Protein AF-A0A7R9ZF54-F1 (afdb_monomer_lite)

pLDDT: mean 84.52, std 15.75, range [37.56, 97.75]

Foldseek 3Di:
DVVCVLCVLLVHHDDPVVVQVLQVLQCPPPPSHADPVSVVVLLVCVVPDPQPPRRCPVVLSVLQVQLPPVSPSKHALVSLLVSCCVVPNDPCSVVVQCLLQNPVCHLPNPRIGRSVSNCVSVVVPDDPPDPDPPPPPPPDDD

Secondary structure (DSSP, 8-state):
-HHHHHHHHTT----HHHHHHHHHTT-SS-SSS--HHHHHHHHHHHHH-SSS-S--HHHHHHHHHHH-TT-SSEEEHHHHHHHHHHHH-HHHHHHHHHHHHTTTT-SSSSSEEEHHHHHHHHHTTS----------------

Organism: NCBI:txid2749911

InterPro domains:
  IPR002048 EF-hand domain [PF13833] (2-46)
  IPR002048 EF-hand domain [PS50222] (14-49)
  IPR011992 EF-hand domain pair [SSF47473] (2-122)
  IPR050230 Calmodulin/Myosin light chain/Troponin C-like [PTHR23048] (2-121)

Radius of gyration: 18.13 Å; chains: 1; bounding box: 36×29×66 Å

Sequence (142 aa):
SDLMDALKALGKRSTKKEVEDMIWEVDENLDGCVDWEEFHLMFQRNIKDKTGLEPFQLFNVVQFMMYDRTNSGAVSVDETMHMLYARYGKDRLEAEMKALFGDDLKADGDGCLTFTQYLEAVNVRLPKVEPKKKATSRRRRR

Structure (mmCIF, N/CA/C/O backbone):
data_AF-A0A7R9ZF54-F1
#
_entry.id   AF-A0A7R9ZF54-F1
#
loop_
_atom_site.group_PDB
_atom_site.id
_atom_site.type_symbol
_atom_site.label_atom_id
_atom_site.label_alt_id
_atom_site.label_comp_id
_atom_site.label_asym_id
_atom_site.label_entity_id
_atom_site.label_seq_id
_atom_site.pdbx_PDB_ins_code
_atom_site.Cartn_x
_atom_site.Cartn_y
_atom_site.Cartn_z
_atom_site.occupancy
_atom_site.B_iso_or_equiv
_atom_site.auth_seq_id
_atom_site.auth_comp_id
_atom_site.auth_asym_id
_atom_site.auth_atom_id
_atom_site.pdbx_PDB_model_num
ATOM 1 N N . SER A 1 1 ? -13.362 -11.331 8.991 1.00 80.19 1 SER A N 1
ATOM 2 C CA . SER A 1 1 ? -13.197 -9.874 8.830 1.00 80.19 1 SER A CA 1
ATOM 3 C C . SER A 1 1 ? -12.589 -9.724 7.468 1.00 80.19 1 SER A C 1
ATOM 5 O O . SER A 1 1 ? -11.543 -10.326 7.242 1.00 80.19 1 SER A O 1
ATOM 7 N N . ASP A 1 2 ? -13.254 -8.999 6.580 1.00 90.50 2 ASP A N 1
ATOM 8 C CA . ASP A 1 2 ? -12.926 -8.995 5.152 1.00 90.50 2 ASP A CA 1
ATOM 9 C C . ASP A 1 2 ? -11.478 -8.555 4.899 1.00 90.50 2 ASP A C 1
ATOM 11 O O . ASP A 1 2 ? -10.774 -9.153 4.087 1.00 90.50 2 ASP A O 1
ATOM 15 N N . LEU A 1 3 ? -10.975 -7.601 5.691 1.00 93.00 3 LEU A N 1
ATOM 16 C CA . LEU A 1 3 ? -9.579 -7.167 5.638 1.00 93.00 3 LEU A CA 1
ATOM 17 C C . LEU A 1 3 ? -8.596 -8.282 6.031 1.00 93.00 3 LEU A C 1
ATOM 19 O O . LEU A 1 3 ? -7.570 -8.463 5.381 1.00 93.00 3 LEU A O 1
ATOM 23 N N . MET A 1 4 ? -8.901 -9.071 7.065 1.00 93.69 4 MET A N 1
ATOM 24 C CA . MET A 1 4 ? -8.048 -10.197 7.469 1.00 93.69 4 MET A CA 1
ATOM 25 C C . MET A 1 4 ? -7.973 -11.274 6.379 1.00 93.69 4 MET A C 1
ATOM 27 O O . MET A 1 4 ? -6.900 -11.829 6.133 1.00 93.69 4 MET A O 1
ATOM 31 N N . ASP A 1 5 ? -9.099 -11.558 5.726 1.00 93.38 5 ASP A N 1
ATOM 32 C CA . ASP A 1 5 ? -9.167 -12.538 4.645 1.00 93.38 5 ASP A CA 1
ATOM 33 C C . ASP A 1 5 ? -8.420 -12.041 3.397 1.00 93.38 5 ASP A C 1
ATOM 35 O O . ASP A 1 5 ? -7.661 -12.807 2.798 1.00 93.38 5 ASP A O 1
ATOM 39 N N . ALA A 1 6 ? -8.523 -10.746 3.073 1.00 92.69 6 ALA A N 1
ATOM 40 C CA . ALA A 1 6 ? -7.741 -10.112 2.011 1.00 92.69 6 ALA A CA 1
ATOM 41 C C . ALA A 1 6 ? -6.228 -10.187 2.283 1.00 92.69 6 ALA A C 1
ATOM 43 O O . ALA A 1 6 ? -5.463 -10.637 1.433 1.00 92.69 6 ALA A O 1
ATOM 44 N N . LEU A 1 7 ? -5.782 -9.834 3.494 1.00 93.81 7 LEU A N 1
ATOM 45 C CA . LEU A 1 7 ? -4.368 -9.917 3.880 1.00 93.81 7 LEU A CA 1
ATOM 46 C C . LEU A 1 7 ? -3.828 -11.348 3.778 1.00 93.81 7 LEU A C 1
ATOM 48 O O . LEU A 1 7 ? -2.715 -11.566 3.293 1.00 93.81 7 LEU A O 1
ATOM 52 N N . LYS A 1 8 ? -4.638 -12.332 4.180 1.00 92.94 8 LYS A N 1
ATOM 53 C CA . LYS A 1 8 ? -4.301 -13.750 4.055 1.00 92.94 8 LYS A CA 1
ATOM 54 C C . LYS A 1 8 ? -4.200 -14.188 2.593 1.00 92.94 8 LYS A C 1
ATOM 56 O O . LYS A 1 8 ? -3.287 -14.949 2.274 1.00 92.94 8 LYS A O 1
ATOM 61 N N . ALA A 1 9 ? -5.096 -13.719 1.724 1.00 91.56 9 ALA A N 1
ATOM 62 C CA . ALA A 1 9 ? -5.042 -13.984 0.285 1.00 91.56 9 ALA A CA 1
ATOM 63 C C . ALA A 1 9 ? -3.776 -13.391 -0.358 1.00 91.56 9 ALA A C 1
ATOM 65 O O . ALA A 1 9 ? -3.150 -14.042 -1.187 1.00 91.56 9 ALA A O 1
ATOM 66 N N . LEU A 1 10 ? -3.335 -12.224 0.117 1.00 93.31 10 LEU A N 1
ATOM 67 C CA . LEU A 1 10 ? -2.070 -11.585 -0.265 1.00 93.31 10 LEU A CA 1
ATOM 68 C C . LEU A 1 10 ? -0.824 -12.228 0.382 1.00 93.31 10 LEU A C 1
ATOM 70 O O . LEU A 1 10 ? 0.285 -11.706 0.273 1.00 93.31 10 LEU A O 1
ATOM 74 N N . GLY A 1 11 ? -0.983 -13.341 1.106 1.00 91.06 11 GLY A N 1
ATOM 75 C CA . GLY A 1 11 ? 0.117 -14.066 1.746 1.00 91.06 11 GLY A CA 1
ATOM 76 C C . GLY A 1 11 ? 0.671 -13.414 3.019 1.00 91.06 11 GLY A C 1
ATOM 77 O O . GLY A 1 11 ? 1.609 -13.948 3.617 1.00 91.06 11 GLY A O 1
ATOM 78 N N . LYS A 1 12 ? 0.087 -12.305 3.494 1.00 90.31 12 LYS A N 1
ATOM 79 C CA . LYS A 1 12 ? 0.482 -11.652 4.747 1.00 90.31 12 LYS A CA 1
ATOM 80 C C . LYS A 1 12 ? -0.276 -12.258 5.924 1.00 90.31 12 LYS A C 1
ATOM 82 O O . LYS A 1 12 ? -1.494 -12.162 6.044 1.00 90.31 12 LYS A O 1
ATOM 87 N N . ARG A 1 13 ? 0.468 -12.856 6.855 1.00 89.81 13 ARG A N 1
ATOM 88 C CA . ARG A 1 13 ? -0.086 -13.266 8.150 1.00 89.81 13 ARG A CA 1
ATOM 89 C C . ARG A 1 13 ? -0.183 -12.043 9.053 1.00 89.81 13 ARG A C 1
ATOM 91 O O . ARG A 1 13 ? 0.845 -11.461 9.388 1.00 89.81 13 ARG A O 1
ATOM 98 N N . SER A 1 14 ? -1.402 -11.703 9.453 1.00 92.12 14 SER A N 1
ATOM 99 C CA . SER A 1 14 ? -1.682 -10.607 10.379 1.00 92.12 14 SER A CA 1
ATOM 100 C C . SER A 1 14 ? -2.443 -11.093 11.603 1.00 92.12 14 SER A C 1
ATOM 102 O O . SER A 1 14 ? -3.236 -12.036 11.540 1.00 92.12 14 SER A O 1
ATOM 104 N N . THR A 1 15 ? -2.181 -10.456 12.737 1.00 95.69 15 THR A N 1
ATOM 105 C CA . THR A 1 15 ? -2.925 -10.687 13.975 1.00 95.69 15 THR A CA 1
ATOM 106 C C . THR A 1 15 ? -4.246 -9.925 13.957 1.00 95.69 15 THR A C 1
ATOM 108 O O . THR A 1 15 ? -4.399 -8.935 13.245 1.00 95.69 15 THR A O 1
ATOM 111 N N . LYS A 1 16 ? -5.209 -10.355 14.782 1.00 94.31 16 LYS A N 1
ATOM 112 C CA . LYS A 1 16 ? -6.480 -9.633 14.935 1.00 94.31 16 LYS A CA 1
ATOM 113 C C . LYS A 1 16 ? -6.263 -8.179 15.353 1.00 94.31 16 LYS A C 1
ATOM 115 O O . LYS A 1 16 ? -6.878 -7.297 14.777 1.00 94.31 16 LYS A O 1
ATOM 120 N N . LYS A 1 17 ? -5.334 -7.957 16.284 1.00 95.00 17 LYS A N 1
ATOM 121 C CA . LYS A 1 17 ? -4.995 -6.623 16.766 1.00 95.00 17 LYS A CA 1
ATOM 122 C C . LYS A 1 17 ? -4.430 -5.734 15.657 1.00 95.00 17 LYS A C 1
ATOM 124 O O . LYS A 1 17 ? -4.845 -4.598 15.549 1.00 95.00 17 LYS A O 1
ATOM 129 N N . GLU A 1 18 ? -3.533 -6.249 14.817 1.00 93.50 18 GLU A N 1
ATOM 130 C CA . GLU A 1 18 ? -3.004 -5.465 13.688 1.00 93.50 18 GLU A CA 1
ATOM 131 C C . GLU A 1 18 ? -4.118 -5.035 12.727 1.00 93.50 18 GLU A C 1
ATOM 133 O O . GLU A 1 18 ? -4.110 -3.908 12.256 1.00 93.50 18 GLU A O 1
ATOM 138 N N . VAL A 1 19 ? -5.087 -5.913 12.452 1.00 95.38 19 VAL A N 1
ATOM 139 C CA . VAL A 1 19 ? -6.239 -5.583 11.596 1.00 95.38 19 VAL A CA 1
ATOM 140 C C . VAL A 1 19 ? -7.152 -4.552 12.262 1.00 95.38 19 VAL A C 1
ATOM 142 O O . VAL A 1 19 ? -7.613 -3.632 11.598 1.00 95.38 19 VAL A O 1
ATOM 145 N N . GLU A 1 20 ? -7.399 -4.689 13.565 1.00 95.62 20 GLU A N 1
ATOM 146 C CA . GLU A 1 20 ? -8.161 -3.711 14.350 1.00 95.62 20 GLU A CA 1
ATOM 147 C C . GLU A 1 20 ? -7.466 -2.344 14.371 1.00 95.62 20 GLU A C 1
ATOM 149 O O . GLU A 1 20 ? -8.128 -1.337 14.155 1.00 95.62 20 GLU A O 1
ATOM 154 N N . ASP A 1 21 ? -6.143 -2.308 14.553 1.00 95.62 21 ASP A N 1
ATOM 155 C CA . ASP A 1 21 ? -5.351 -1.076 14.538 1.00 95.62 21 ASP A CA 1
ATOM 156 C C . ASP A 1 21 ? -5.421 -0.398 13.148 1.00 95.62 21 ASP A C 1
ATOM 158 O O . ASP A 1 21 ? -5.573 0.818 13.073 1.00 95.62 21 ASP A O 1
ATOM 162 N N . MET A 1 22 ? -5.389 -1.165 12.045 1.00 95.00 22 MET A N 1
ATOM 163 C CA . MET A 1 22 ? -5.540 -0.625 10.678 1.00 95.00 22 MET A CA 1
ATOM 164 C C . MET A 1 22 ? -6.909 0.015 10.427 1.00 95.00 22 MET A C 1
ATOM 166 O O . MET A 1 22 ? -6.991 1.004 9.703 1.00 95.00 22 MET A O 1
ATOM 170 N N . ILE A 1 23 ? -7.976 -0.577 10.969 1.00 96.25 23 ILE A N 1
ATOM 171 C CA . ILE A 1 23 ? -9.337 -0.032 10.866 1.00 96.25 23 ILE A CA 1
ATOM 172 C C . ILE A 1 23 ? -9.442 1.220 11.737 1.00 96.25 23 ILE A C 1
ATOM 174 O O . ILE A 1 23 ? -9.865 2.268 11.268 1.00 96.25 23 ILE A O 1
ATOM 178 N N . TRP A 1 24 ? -8.963 1.138 12.978 1.00 96.62 24 TRP A N 1
ATOM 179 C CA . TRP A 1 24 ? -9.019 2.234 13.940 1.00 96.62 24 TRP A CA 1
ATOM 180 C C . TRP A 1 24 ? -8.283 3.501 13.473 1.00 96.62 24 TRP A C 1
ATOM 182 O O . TRP A 1 24 ? -8.671 4.606 13.832 1.00 96.62 24 TRP A O 1
ATOM 192 N N . GLU A 1 25 ? -7.229 3.366 12.663 1.00 94.94 25 GLU A N 1
ATOM 193 C CA . GLU A 1 25 ? -6.502 4.502 12.076 1.00 94.94 25 GLU A CA 1
ATOM 194 C C . GLU A 1 25 ? -7.349 5.366 11.121 1.00 94.94 25 GLU A C 1
ATOM 196 O O . GLU A 1 25 ? -6.959 6.501 10.836 1.00 94.94 25 GLU A O 1
ATOM 201 N N . VAL A 1 26 ? -8.457 4.833 10.597 1.00 95.69 26 VAL A N 1
ATOM 202 C CA . VAL A 1 26 ? -9.258 5.463 9.532 1.00 95.69 26 VAL A CA 1
ATOM 203 C C . VAL A 1 26 ? -10.747 5.586 9.870 1.00 95.69 26 VAL A C 1
ATOM 205 O O . VAL A 1 26 ? -11.450 6.318 9.181 1.00 95.69 26 VAL A O 1
ATOM 208 N N . ASP A 1 27 ? -11.200 4.863 10.893 1.00 97.25 27 ASP A N 1
ATOM 209 C CA . ASP A 1 27 ? -12.561 4.851 11.434 1.00 97.25 27 ASP A CA 1
ATOM 210 C C . ASP A 1 27 ? -12.814 6.151 12.220 1.00 97.25 27 ASP A C 1
ATOM 212 O O . ASP A 1 27 ? -12.438 6.297 13.388 1.00 97.25 27 ASP A O 1
ATOM 216 N N . GLU A 1 28 ? -13.391 7.145 11.546 1.00 96.12 28 GLU A N 1
ATOM 217 C CA . GLU A 1 28 ? -13.622 8.485 12.099 1.00 96.12 28 GLU A CA 1
ATOM 218 C C . GLU A 1 28 ? -14.903 8.514 12.947 1.00 96.12 28 GLU A C 1
ATOM 220 O O . GLU A 1 28 ? -15.051 9.358 13.840 1.00 96.12 28 GLU A O 1
ATOM 225 N N . ASN A 1 29 ? -15.842 7.604 12.670 1.00 97.00 29 ASN A N 1
ATOM 226 C CA . ASN A 1 29 ? -17.133 7.539 13.347 1.00 97.00 29 ASN A CA 1
ATOM 227 C C . ASN A 1 29 ? -17.152 6.561 14.552 1.00 97.00 29 ASN A C 1
ATOM 229 O O . ASN A 1 29 ? -18.068 6.634 15.379 1.00 97.00 29 ASN A O 1
ATOM 233 N N . LEU A 1 30 ? -16.105 5.742 14.706 1.00 96.19 30 LEU A N 1
ATOM 234 C CA . LEU A 1 30 ? -15.882 4.739 15.752 1.00 96.19 30 LEU A CA 1
ATOM 235 C C . LEU A 1 30 ? -16.888 3.575 15.748 1.00 96.19 30 LEU A C 1
ATOM 237 O O . LEU A 1 30 ? -17.213 3.032 16.813 1.00 96.19 30 LEU A O 1
ATOM 241 N N . ASP A 1 31 ? -17.393 3.185 14.580 1.00 96.62 31 ASP A N 1
ATOM 242 C CA . ASP A 1 31 ? -18.308 2.050 14.423 1.00 96.62 31 ASP A CA 1
ATOM 243 C C . ASP A 1 31 ? -17.589 0.695 14.263 1.00 96.62 31 ASP A C 1
ATOM 245 O O . ASP A 1 31 ? -18.227 -0.367 14.298 1.00 96.62 31 ASP A O 1
ATOM 249 N N . GLY A 1 32 ? -16.254 0.712 14.183 1.00 94.62 32 GLY A N 1
ATOM 250 C CA . GLY A 1 32 ? -15.407 -0.470 14.052 1.00 94.62 32 GLY A CA 1
ATOM 251 C C . GLY A 1 32 ? -15.376 -1.061 12.642 1.00 94.62 32 GLY A C 1
ATOM 252 O O . GLY A 1 32 ? -14.900 -2.191 12.471 1.00 94.62 32 GLY A O 1
ATOM 253 N N . CYS A 1 33 ? -15.893 -0.340 11.650 1.00 95.12 33 CYS A N 1
ATOM 254 C CA . CYS A 1 33 ? -15.861 -0.670 10.233 1.00 95.12 33 CYS A CA 1
ATOM 255 C C . CYS A 1 33 ? -15.175 0.461 9.447 1.00 95.12 33 CYS A C 1
ATOM 257 O O . CYS A 1 33 ? -14.649 1.403 10.020 1.00 95.12 33 CYS A O 1
ATOM 259 N N . VAL A 1 34 ? -15.077 0.297 8.126 1.00 95.81 34 VAL A N 1
ATOM 260 C CA . VAL A 1 34 ? -14.633 1.368 7.226 1.00 95.81 34 VAL A CA 1
ATOM 261 C C . VAL A 1 34 ? -15.694 1.511 6.154 1.00 95.81 34 VAL A C 1
ATOM 263 O O . VAL A 1 34 ? -15.873 0.596 5.340 1.00 95.81 34 VAL A O 1
ATOM 266 N N . ASP A 1 35 ? -16.415 2.624 6.171 1.00 96.62 35 ASP A N 1
ATOM 267 C CA . ASP A 1 35 ? -17.399 2.935 5.140 1.00 96.62 35 ASP A CA 1
ATOM 268 C C . ASP A 1 35 ? -16.753 3.566 3.888 1.00 96.62 35 ASP A C 1
ATOM 270 O O . ASP A 1 35 ? -15.527 3.675 3.753 1.00 96.62 35 ASP A O 1
ATOM 274 N N . TRP A 1 36 ? -17.577 3.913 2.894 1.00 96.44 36 TRP A N 1
ATOM 275 C CA . TRP A 1 36 ? -17.069 4.485 1.648 1.00 96.44 36 TRP A CA 1
ATOM 276 C C . TRP A 1 36 ? -16.462 5.874 1.859 1.00 96.44 36 TRP A C 1
ATOM 278 O O . TRP A 1 36 ? -15.440 6.195 1.248 1.00 96.44 36 TRP A O 1
ATOM 288 N N . GLU A 1 37 ? -17.082 6.701 2.694 1.00 97.75 37 GLU A N 1
ATOM 289 C CA . GLU A 1 37 ? -16.632 8.047 3.012 1.00 97.75 37 GLU A CA 1
ATOM 290 C C . GLU A 1 37 ? -15.263 8.026 3.706 1.00 97.75 37 GLU A C 1
ATOM 292 O O . GLU A 1 37 ? -14.358 8.756 3.289 1.00 97.75 37 GLU A O 1
ATOM 297 N N . GLU A 1 38 ? -15.078 7.150 4.691 1.00 97.62 38 GLU A N 1
ATOM 298 C CA . GLU A 1 38 ? -13.823 6.942 5.421 1.00 97.62 38 GLU A CA 1
ATOM 299 C C . GLU A 1 38 ? -12.731 6.376 4.516 1.00 97.62 38 GLU A C 1
ATOM 301 O O . GLU A 1 38 ? -11.619 6.913 4.455 1.00 97.62 38 GLU A O 1
ATOM 306 N N . PHE A 1 39 ? -13.061 5.351 3.721 1.00 96.38 39 PHE A N 1
ATOM 307 C CA . PHE A 1 39 ? -12.163 4.814 2.702 1.00 96.38 39 PHE A CA 1
ATOM 308 C C . PHE A 1 39 ? -11.701 5.913 1.738 1.00 96.38 39 PHE A C 1
ATOM 310 O O . PHE A 1 39 ? -10.504 6.062 1.466 1.00 96.38 39 PHE A O 1
ATOM 317 N N . HIS A 1 40 ? -12.645 6.698 1.217 1.00 96.25 40 HIS A N 1
ATOM 318 C CA . HIS A 1 40 ? -12.361 7.750 0.254 1.00 96.25 40 HIS A CA 1
ATOM 319 C C . HIS A 1 40 ? -11.493 8.849 0.870 1.00 96.25 40 HIS A C 1
ATOM 321 O O . HIS A 1 40 ? -10.525 9.292 0.243 1.00 96.25 40 HIS A O 1
ATOM 327 N N . LEU A 1 41 ? -11.804 9.267 2.099 1.00 96.50 41 LEU A N 1
ATOM 328 C CA . LEU A 1 41 ? -11.044 10.265 2.841 1.00 96.50 41 LEU A CA 1
ATOM 329 C C . LEU A 1 41 ? -9.608 9.795 3.093 1.00 96.50 41 LEU A C 1
ATOM 331 O O . LEU A 1 41 ? -8.666 10.511 2.739 1.00 96.50 41 LEU A O 1
ATOM 335 N N . MET A 1 42 ? -9.435 8.587 3.634 1.00 96.56 42 MET A N 1
ATOM 336 C CA . MET A 1 42 ? -8.128 7.966 3.862 1.00 96.56 42 MET A CA 1
ATOM 337 C C . MET A 1 42 ? -7.306 7.925 2.573 1.00 96.56 42 MET A C 1
ATOM 339 O O . MET A 1 42 ? -6.139 8.337 2.554 1.00 96.56 42 MET A O 1
ATOM 343 N N . PHE A 1 43 ? -7.918 7.477 1.474 1.00 94.69 43 PHE A N 1
ATOM 344 C CA . PHE A 1 43 ? -7.226 7.317 0.202 1.00 94.69 43 PHE A CA 1
ATOM 345 C C . PHE A 1 43 ? -6.808 8.672 -0.386 1.00 94.69 43 PHE A C 1
ATOM 347 O O . PHE A 1 43 ? -5.682 8.832 -0.866 1.00 94.69 43 PHE A O 1
ATOM 354 N N . GLN A 1 44 ? -7.682 9.681 -0.303 1.00 94.44 44 GLN A N 1
ATOM 355 C CA . GLN A 1 44 ? -7.364 11.040 -0.739 1.00 94.44 44 GLN A CA 1
ATOM 356 C C . GLN A 1 44 ? -6.239 11.678 0.079 1.00 94.44 44 GLN A C 1
ATOM 358 O O . GLN A 1 44 ? -5.376 12.340 -0.509 1.00 94.44 44 GLN A O 1
ATOM 363 N N . ARG A 1 45 ? -6.256 11.511 1.408 1.00 94.50 45 ARG A N 1
ATOM 364 C CA . ARG A 1 45 ? -5.225 12.046 2.308 1.00 94.50 45 ARG A CA 1
ATOM 365 C C . ARG A 1 45 ? -3.863 11.457 1.963 1.00 94.50 45 ARG A C 1
ATOM 367 O O . ARG A 1 45 ? -2.941 12.217 1.694 1.00 94.50 45 ARG A O 1
ATOM 374 N N . ASN A 1 46 ? -3.781 10.136 1.809 1.00 93.00 46 ASN A N 1
ATOM 375 C CA . ASN A 1 46 ? -2.543 9.443 1.453 1.00 93.00 46 ASN A CA 1
ATOM 376 C C . ASN A 1 46 ? -1.991 9.832 0.070 1.00 93.00 46 ASN A C 1
ATOM 378 O O . ASN A 1 46 ? -0.797 10.086 -0.061 1.00 93.00 46 ASN A O 1
ATOM 382 N N . ILE A 1 47 ? -2.830 9.952 -0.970 1.00 88.00 47 ILE A N 1
ATOM 383 C CA . ILE A 1 47 ? -2.354 10.381 -2.306 1.00 88.00 47 ILE A CA 1
ATOM 384 C C . ILE A 1 47 ? -1.770 11.799 -2.279 1.00 88.00 47 ILE A C 1
ATOM 386 O O . ILE A 1 47 ? -0.842 12.112 -3.030 1.00 88.00 47 ILE A O 1
ATOM 390 N N . LYS A 1 48 ? -2.340 12.678 -1.450 1.00 88.56 48 LYS A N 1
ATOM 391 C CA . LYS A 1 48 ? -1.914 14.076 -1.325 1.00 88.56 48 LYS A CA 1
ATOM 392 C C . LYS A 1 48 ? -0.828 14.268 -0.264 1.00 88.56 48 LYS A C 1
ATOM 394 O O . LYS A 1 48 ? -0.293 15.378 -0.175 1.00 88.56 48 LYS A O 1
ATOM 399 N N . ASP A 1 49 ? -0.496 13.235 0.511 1.00 88.44 49 ASP A N 1
ATOM 400 C CA . ASP A 1 49 ? 0.449 13.342 1.612 1.00 88.44 49 ASP A CA 1
ATOM 401 C C . ASP A 1 49 ? 1.876 13.533 1.086 1.00 88.44 49 ASP A C 1
ATOM 403 O O . ASP A 1 49 ? 2.456 12.693 0.400 1.00 88.44 49 ASP A O 1
ATOM 407 N N . LYS A 1 50 ? 2.448 14.690 1.414 1.00 82.94 50 LYS A N 1
ATOM 408 C CA . LYS A 1 50 ? 3.848 15.034 1.126 1.00 82.94 50 LYS A CA 1
ATOM 409 C C . LYS A 1 50 ? 4.744 14.867 2.351 1.00 82.94 50 LYS A C 1
ATOM 411 O O . LYS A 1 50 ? 5.957 15.011 2.236 1.00 82.94 50 LYS A O 1
ATOM 416 N N . THR A 1 51 ? 4.145 14.651 3.517 1.00 85.25 51 THR A N 1
ATOM 417 C CA . THR A 1 51 ? 4.814 14.596 4.818 1.00 85.25 51 THR A CA 1
ATOM 418 C C . THR A 1 51 ? 5.166 13.168 5.226 1.00 85.25 51 THR A C 1
ATOM 420 O O . THR A 1 51 ? 6.132 12.984 5.964 1.00 85.25 51 THR A O 1
ATOM 423 N N . GLY A 1 52 ? 4.429 12.173 4.718 1.00 83.06 52 GLY A N 1
ATOM 424 C CA . GLY A 1 52 ? 4.576 10.768 5.100 1.00 83.06 52 GLY A CA 1
ATOM 425 C C . GLY A 1 52 ? 4.076 10.492 6.519 1.00 83.06 52 GLY A C 1
ATOM 426 O O . GLY A 1 52 ? 4.594 9.597 7.183 1.00 83.06 52 GLY A O 1
ATOM 427 N N . LEU A 1 53 ? 3.147 11.315 7.014 1.00 87.50 53 LEU A N 1
ATOM 428 C CA . LEU A 1 53 ? 2.604 11.241 8.372 1.00 87.50 53 LEU A CA 1
ATOM 429 C C . LEU A 1 53 ? 1.180 10.687 8.410 1.00 87.50 53 LEU A C 1
ATOM 431 O O . LEU A 1 53 ? 0.710 10.354 9.497 1.00 87.50 53 LEU A O 1
ATOM 435 N N . GLU A 1 54 ? 0.493 10.608 7.268 1.00 91.69 54 GLU A N 1
ATOM 436 C CA . GLU A 1 54 ? -0.834 10.001 7.217 1.00 91.69 54 GLU A CA 1
ATOM 437 C C . GLU A 1 54 ? -0.747 8.490 7.484 1.00 91.69 54 GLU A C 1
ATOM 439 O O . GLU A 1 54 ? 0.192 7.839 7.016 1.00 91.69 54 GLU A O 1
ATOM 444 N N . PRO A 1 55 ? -1.711 7.899 8.211 1.00 91.81 55 PRO A N 1
ATOM 445 C CA . PRO A 1 55 ? -1.793 6.453 8.350 1.00 91.81 55 PRO A CA 1
ATOM 446 C C . PRO A 1 55 ? -1.962 5.795 6.980 1.00 91.81 55 PRO A C 1
ATOM 448 O O . PRO A 1 55 ? -2.898 6.093 6.234 1.00 91.81 55 PRO A O 1
ATOM 451 N N . PHE A 1 56 ? -1.040 4.900 6.637 1.00 91.62 56 PHE A N 1
ATOM 452 C CA . PHE A 1 56 ? -0.925 4.358 5.283 1.00 91.62 56 PHE A CA 1
ATOM 453 C C . PHE A 1 56 ? -1.053 2.829 5.235 1.00 91.62 56 PHE A C 1
ATOM 455 O O . PHE A 1 56 ? -0.906 2.228 4.171 1.00 91.62 56 PHE A O 1
ATOM 462 N N . GLN A 1 57 ? -1.323 2.161 6.364 1.00 92.56 57 GLN A N 1
ATOM 463 C CA . GLN A 1 57 ? -1.379 0.696 6.403 1.00 92.56 57 GLN A CA 1
ATOM 464 C C . GLN A 1 57 ? -2.515 0.153 5.531 1.00 92.56 57 GLN A C 1
ATOM 466 O O . GLN A 1 57 ? -2.264 -0.638 4.620 1.00 92.56 57 GLN A O 1
ATOM 471 N N . LEU A 1 58 ? -3.746 0.631 5.752 1.00 94.94 58 LEU A N 1
ATOM 472 C CA . LEU A 1 58 ? -4.890 0.268 4.914 1.00 94.94 58 LEU A CA 1
ATOM 473 C C . LEU A 1 58 ? -4.716 0.782 3.478 1.00 94.94 58 LEU A C 1
ATOM 475 O O . LEU A 1 58 ? -5.005 0.058 2.525 1.00 94.94 58 LEU A O 1
ATOM 479 N N . PHE A 1 59 ? -4.164 1.989 3.315 1.00 95.12 59 PHE A N 1
ATOM 480 C CA . PHE A 1 59 ? -3.835 2.546 2.003 1.00 95.12 59 PHE A CA 1
ATOM 481 C C . PHE A 1 59 ? -2.945 1.606 1.185 1.00 95.12 59 PHE A C 1
ATOM 483 O O . PHE A 1 59 ? -3.243 1.356 0.023 1.00 95.12 59 PHE A O 1
ATOM 490 N N . ASN A 1 60 ? -1.888 1.051 1.780 1.00 94.00 60 ASN A N 1
ATOM 491 C CA . ASN A 1 60 ? -0.959 0.152 1.101 1.00 94.00 60 ASN A CA 1
ATOM 492 C C . ASN A 1 60 ? -1.630 -1.143 0.634 1.00 94.00 60 ASN A C 1
ATOM 494 O O . ASN A 1 60 ? -1.334 -1.613 -0.462 1.00 94.00 60 ASN A O 1
ATOM 498 N N . VAL A 1 61 ? -2.535 -1.711 1.440 1.00 94.81 61 VAL A N 1
ATOM 499 C CA . VAL A 1 61 ? -3.312 -2.902 1.053 1.00 94.81 61 VAL A CA 1
ATOM 500 C C . VAL A 1 61 ? -4.145 -2.591 -0.186 1.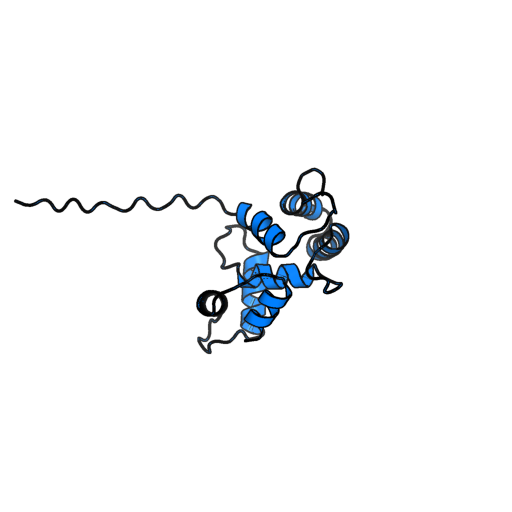00 94.81 61 VAL A C 1
ATOM 502 O O . VAL A 1 61 ? -4.037 -3.267 -1.206 1.00 94.81 61 VAL A O 1
ATOM 505 N N . VAL A 1 62 ? -4.928 -1.514 -0.118 1.00 94.38 62 VAL A N 1
ATOM 506 C CA . VAL A 1 62 ? -5.810 -1.076 -1.205 1.00 94.38 62 VAL A CA 1
ATOM 507 C C . VAL A 1 62 ? -5.002 -0.741 -2.454 1.00 94.38 62 VAL A C 1
ATOM 509 O O . VAL A 1 62 ? -5.365 -1.134 -3.559 1.00 94.38 62 VAL A O 1
ATOM 512 N N . GLN A 1 63 ? -3.881 -0.044 -2.289 1.00 93.25 63 GLN A N 1
ATOM 513 C CA . GLN A 1 63 ? -3.004 0.344 -3.383 1.00 93.25 63 GLN A CA 1
ATOM 514 C C . GLN A 1 63 ? -2.449 -0.875 -4.115 1.00 93.25 63 GLN A C 1
ATOM 516 O O . GLN A 1 63 ? -2.480 -0.915 -5.342 1.00 93.25 63 GLN A O 1
ATOM 521 N N . PHE A 1 64 ? -1.976 -1.872 -3.367 1.00 94.69 64 PHE A N 1
ATOM 522 C CA . PHE A 1 64 ? -1.494 -3.115 -3.948 1.00 94.69 64 PHE A CA 1
ATOM 523 C C . PHE A 1 64 ? -2.594 -3.829 -4.734 1.00 94.69 64 PHE A C 1
ATOM 525 O O . PHE A 1 64 ? -2.375 -4.222 -5.874 1.00 94.69 64 PHE A O 1
ATOM 532 N N . MET A 1 65 ? -3.802 -3.917 -4.176 1.00 93.94 65 MET A N 1
ATOM 533 C CA . MET A 1 65 ? -4.942 -4.524 -4.870 1.00 93.94 65 MET A CA 1
ATOM 534 C C . MET A 1 65 ? -5.356 -3.749 -6.131 1.00 93.94 65 MET A C 1
ATOM 536 O O . MET A 1 65 ? -5.839 -4.344 -7.087 1.00 93.94 65 MET A O 1
ATOM 540 N N . MET A 1 66 ? -5.154 -2.428 -6.174 1.00 92.44 66 MET A N 1
ATOM 541 C CA . MET A 1 66 ? -5.374 -1.640 -7.393 1.00 92.44 66 MET A CA 1
ATOM 542 C C . MET A 1 66 ? -4.316 -1.899 -8.472 1.00 92.44 66 MET A C 1
ATOM 544 O O . MET A 1 66 ? -4.616 -1.743 -9.659 1.00 92.44 66 MET A O 1
ATOM 548 N N . TYR A 1 67 ? -3.090 -2.250 -8.076 1.00 93.31 67 TYR A N 1
ATOM 549 C CA . TYR A 1 67 ? -2.044 -2.680 -9.001 1.00 93.31 67 TYR A CA 1
ATOM 550 C C . TYR A 1 67 ? -2.300 -4.095 -9.524 1.00 93.31 67 TYR A C 1
ATOM 552 O O . TYR A 1 67 ? -2.173 -4.307 -10.726 1.00 93.31 67 TYR A O 1
ATOM 560 N N . ASP A 1 68 ? -2.700 -5.032 -8.660 1.00 93.38 68 ASP A N 1
ATOM 561 C CA . ASP A 1 68 ? -2.924 -6.451 -8.982 1.00 93.38 68 ASP A CA 1
ATOM 562 C C . ASP A 1 68 ? -4.208 -6.668 -9.802 1.00 93.38 68 ASP A C 1
ATOM 564 O O . ASP A 1 68 ? -5.200 -7.246 -9.362 1.00 93.38 68 ASP A O 1
ATOM 568 N N . ARG A 1 69 ? -4.203 -6.171 -11.040 1.00 88.81 69 ARG A N 1
ATOM 569 C CA . ARG A 1 69 ? -5.335 -6.211 -11.977 1.00 88.81 69 ARG A CA 1
ATOM 570 C C . ARG A 1 69 ? -5.756 -7.633 -12.329 1.00 88.81 69 ARG A C 1
ATOM 572 O O . ARG A 1 69 ? -6.898 -7.843 -12.743 1.00 88.81 69 ARG A O 1
ATOM 579 N N . THR A 1 70 ? -4.830 -8.579 -12.215 1.00 89.88 70 THR A N 1
ATOM 580 C CA . THR A 1 70 ? -5.051 -9.995 -12.502 1.00 89.88 70 THR A CA 1
ATOM 581 C C . THR A 1 70 ? -5.422 -10.815 -11.264 1.00 89.88 70 THR A C 1
ATOM 583 O O . THR A 1 70 ? -5.747 -11.993 -11.418 1.00 89.88 70 THR A O 1
ATOM 586 N N . ASN A 1 71 ? -5.464 -10.206 -10.069 1.00 88.94 71 ASN A N 1
ATOM 587 C CA . ASN A 1 71 ? -5.696 -10.874 -8.782 1.00 88.94 71 ASN A CA 1
ATOM 588 C C . ASN A 1 71 ? -4.762 -12.078 -8.566 1.00 88.94 71 ASN A C 1
ATOM 590 O O . ASN A 1 71 ? -5.178 -13.134 -8.082 1.00 88.94 71 ASN A O 1
ATOM 594 N N . SER A 1 72 ? -3.506 -11.942 -8.978 1.00 91.12 72 SER A N 1
ATOM 595 C CA . SER A 1 72 ? -2.503 -13.000 -8.890 1.00 91.12 72 SER A CA 1
ATOM 596 C C . SER A 1 72 ? -1.879 -13.117 -7.493 1.00 91.12 72 SER A C 1
ATOM 598 O O . SER A 1 72 ? -1.280 -14.144 -7.169 1.00 91.12 72 SER A O 1
ATOM 600 N N . GLY A 1 73 ? -2.021 -12.085 -6.652 1.00 90.94 73 GLY A N 1
ATOM 601 C CA . GLY A 1 73 ? -1.324 -11.943 -5.371 1.00 90.94 73 GLY A CA 1
ATOM 602 C C . GLY A 1 73 ? 0.090 -11.357 -5.498 1.00 90.94 73 GLY A C 1
ATOM 603 O O . GLY A 1 73 ? 0.783 -11.201 -4.488 1.00 90.94 73 GLY A O 1
ATOM 604 N N . ALA A 1 74 ? 0.513 -11.016 -6.716 1.00 92.44 74 ALA A N 1
ATOM 605 C CA . ALA A 1 74 ? 1.751 -10.319 -7.042 1.00 92.44 74 ALA A CA 1
ATOM 606 C C . ALA A 1 74 ? 1.463 -9.201 -8.058 1.00 92.44 74 ALA A C 1
ATOM 608 O O . ALA A 1 74 ? 0.466 -9.244 -8.768 1.00 92.44 74 ALA A O 1
ATOM 609 N N . VAL A 1 75 ? 2.326 -8.189 -8.129 1.00 93.12 75 VAL A N 1
ATOM 610 C CA . VAL A 1 75 ? 2.174 -7.083 -9.085 1.00 93.12 75 VAL A CA 1
ATOM 611 C C . VAL A 1 75 ? 3.400 -6.979 -9.963 1.00 93.12 75 VAL A C 1
ATOM 613 O O . VAL A 1 75 ? 4.519 -6.843 -9.474 1.00 93.12 75 VAL A O 1
ATOM 616 N N . SER A 1 76 ? 3.196 -7.039 -11.271 1.00 93.12 76 SER A N 1
ATOM 617 C CA . SER A 1 76 ? 4.272 -6.868 -12.241 1.00 93.12 76 SER A CA 1
ATOM 618 C C . SER A 1 76 ? 4.638 -5.394 -12.448 1.00 93.12 76 SER A C 1
ATOM 620 O O . SER A 1 76 ? 3.868 -4.471 -12.142 1.00 93.12 76 SER A O 1
ATOM 622 N N . VAL A 1 77 ? 5.821 -5.166 -13.024 1.00 91.31 77 VAL A N 1
ATOM 623 C CA . VAL A 1 77 ? 6.249 -3.847 -13.522 1.00 91.31 77 VAL A CA 1
ATOM 624 C C . VAL A 1 77 ? 5.205 -3.249 -14.470 1.00 91.31 77 VAL A C 1
ATOM 626 O O . VAL A 1 77 ? 4.887 -2.070 -14.340 1.00 91.31 77 VAL A O 1
ATOM 629 N N . ASP A 1 78 ? 4.648 -4.042 -15.391 1.00 90.44 78 ASP A N 1
ATOM 630 C CA . ASP A 1 78 ? 3.683 -3.562 -16.392 1.00 90.44 78 ASP A CA 1
ATOM 631 C C . ASP A 1 78 ? 2.350 -3.139 -15.756 1.00 90.44 78 ASP A C 1
ATOM 633 O O . ASP A 1 78 ? 1.872 -2.027 -15.990 1.00 90.44 78 ASP A O 1
ATOM 637 N N . GLU A 1 79 ? 1.793 -3.970 -14.870 1.00 92.19 79 GLU A N 1
ATOM 638 C CA . GLU A 1 79 ? 0.560 -3.650 -14.139 1.00 92.19 79 GLU A CA 1
ATOM 639 C C . GLU A 1 79 ? 0.711 -2.373 -13.303 1.00 92.19 79 GLU A C 1
ATOM 641 O O . GLU A 1 79 ? -0.143 -1.477 -13.338 1.00 92.19 79 GLU A O 1
ATOM 646 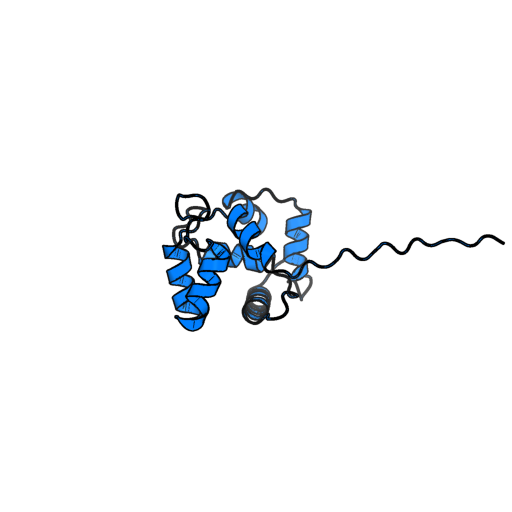N N . THR A 1 80 ? 1.840 -2.250 -12.602 1.00 92.44 80 THR A N 1
ATOM 647 C CA . THR A 1 80 ? 2.139 -1.072 -11.784 1.00 9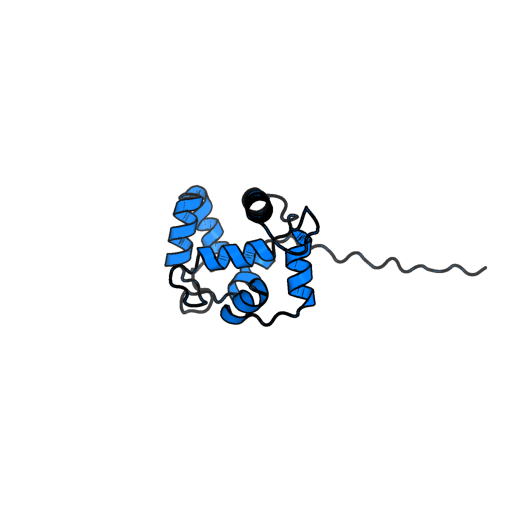2.44 80 THR A CA 1
ATOM 648 C C . THR A 1 80 ? 2.338 0.168 -12.654 1.00 92.44 80 THR A C 1
ATOM 650 O O . THR A 1 80 ? 1.798 1.234 -12.346 1.00 92.44 80 THR A O 1
ATOM 653 N N . MET A 1 81 ? 3.051 0.035 -13.777 1.00 90.81 81 MET A N 1
ATOM 654 C CA . MET A 1 81 ? 3.301 1.122 -14.722 1.00 90.81 81 MET A CA 1
ATOM 655 C C . MET A 1 81 ? 2.000 1.643 -15.332 1.00 90.81 81 MET A C 1
ATOM 657 O O . MET A 1 81 ? 1.786 2.856 -15.366 1.00 90.81 81 MET A O 1
ATOM 661 N N . HIS A 1 82 ? 1.112 0.746 -15.767 1.00 88.12 82 HIS A N 1
ATOM 662 C CA . HIS A 1 82 ? -0.182 1.107 -16.341 1.00 88.12 82 HIS A CA 1
ATOM 663 C C . HIS A 1 82 ? -1.023 1.921 -15.351 1.00 88.12 82 HIS A C 1
ATOM 665 O O . HIS A 1 82 ? -1.557 2.977 -15.699 1.00 88.12 82 HIS A O 1
ATOM 671 N N . MET A 1 83 ? -1.100 1.463 -14.097 1.00 89.62 83 MET A N 1
ATOM 672 C CA . MET A 1 83 ? -1.837 2.157 -13.040 1.00 89.62 83 MET A CA 1
ATOM 673 C C . MET A 1 83 ? -1.211 3.528 -12.737 1.00 89.62 83 MET A C 1
ATOM 675 O O . MET A 1 83 ? -1.899 4.551 -12.749 1.00 89.62 83 MET A O 1
ATOM 679 N N . LEU A 1 84 ? 0.105 3.578 -12.499 1.00 88.75 84 LEU A N 1
ATOM 680 C CA . LEU A 1 84 ? 0.806 4.817 -12.150 1.00 88.75 84 LEU A CA 1
ATOM 681 C C . LEU A 1 84 ? 0.733 5.853 -13.272 1.00 88.75 84 LEU A C 1
ATOM 683 O O . LEU A 1 84 ? 0.551 7.038 -12.988 1.00 88.75 84 LEU A O 1
ATOM 687 N N . TYR A 1 85 ? 0.818 5.422 -14.532 1.00 88.62 85 TYR A N 1
ATOM 688 C CA . TYR A 1 85 ? 0.656 6.307 -15.680 1.00 88.62 85 TYR A CA 1
ATOM 689 C C . TYR A 1 85 ? -0.757 6.890 -15.741 1.00 88.62 85 TYR A C 1
ATOM 691 O O . TYR A 1 85 ? -0.909 8.099 -15.904 1.00 88.62 85 TYR A O 1
ATOM 699 N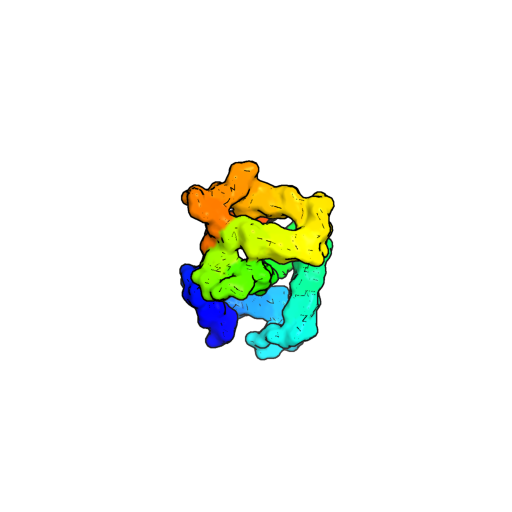 N . ALA A 1 86 ? -1.788 6.064 -15.544 1.00 86.31 86 ALA A N 1
ATOM 700 C CA . ALA A 1 86 ? -3.172 6.532 -15.513 1.00 86.31 86 ALA A CA 1
ATOM 701 C C . ALA A 1 86 ? -3.426 7.538 -14.377 1.00 86.31 86 ALA A C 1
ATOM 703 O O . ALA A 1 86 ? -4.237 8.450 -14.531 1.00 86.31 86 ALA A O 1
ATOM 704 N N . ARG A 1 87 ? -2.727 7.397 -13.243 1.00 83.00 87 ARG A N 1
ATOM 705 C CA . ARG A 1 87 ? -2.918 8.265 -12.077 1.00 83.00 87 ARG A CA 1
ATOM 706 C C . ARG A 1 87 ? -2.114 9.561 -12.123 1.00 83.00 87 ARG A C 1
ATOM 708 O O . ARG A 1 87 ? -2.636 10.608 -11.750 1.00 83.00 87 ARG A O 1
ATOM 715 N N . TYR A 1 88 ? -0.844 9.491 -12.509 1.00 83.44 88 TYR A N 1
ATOM 716 C CA . TYR A 1 88 ? 0.089 10.612 -12.374 1.00 83.44 88 TYR A CA 1
ATOM 717 C C . TYR A 1 88 ? 0.679 11.095 -13.700 1.00 83.44 88 TYR A C 1
ATOM 719 O O . TYR A 1 88 ? 1.401 12.092 -13.719 1.00 83.44 88 TYR A O 1
ATOM 727 N N . GLY A 1 89 ? 0.402 10.403 -14.804 1.00 86.25 89 GLY A N 1
ATOM 728 C CA . GLY A 1 89 ? 1.059 10.658 -16.078 1.00 86.25 89 GLY A CA 1
ATOM 729 C C . GLY A 1 89 ? 2.561 10.373 -16.027 1.00 86.25 89 GLY A C 1
ATOM 730 O O . GLY A 1 89 ? 3.075 9.692 -15.138 1.00 86.25 89 GLY A O 1
ATOM 731 N N . LYS A 1 90 ? 3.287 10.901 -17.015 1.00 85.56 90 LYS A N 1
ATOM 732 C CA . LYS A 1 90 ? 4.719 10.623 -17.190 1.00 85.56 90 LYS A CA 1
ATOM 733 C C . LYS A 1 90 ? 5.591 11.247 -16.092 1.00 85.56 90 LYS A C 1
ATOM 735 O O . LYS A 1 90 ? 6.596 10.652 -15.722 1.00 85.56 90 LYS A O 1
ATOM 740 N N . ASP A 1 91 ? 5.189 12.399 -15.558 1.00 83.12 91 ASP A N 1
ATOM 741 C CA . ASP A 1 91 ? 6.034 13.253 -14.709 1.00 83.12 91 ASP A CA 1
ATOM 742 C C . ASP A 1 91 ? 6.487 12.582 -13.408 1.00 83.12 91 ASP A C 1
ATOM 744 O O . ASP A 1 91 ? 7.587 12.832 -12.922 1.00 83.12 91 ASP A O 1
ATOM 748 N N . ARG A 1 92 ? 5.640 11.725 -12.831 1.00 81.75 92 ARG A N 1
ATOM 749 C CA . ARG A 1 92 ? 5.934 11.007 -11.579 1.00 81.75 92 ARG A CA 1
ATOM 750 C C . ARG A 1 92 ? 6.231 9.529 -11.794 1.00 81.75 92 ARG A C 1
ATOM 752 O O . ARG A 1 92 ? 6.806 8.912 -10.905 1.00 81.75 92 ARG A O 1
ATOM 759 N N . LEU A 1 93 ? 5.854 8.967 -12.942 1.00 87.94 93 LEU A N 1
ATOM 760 C CA . LEU A 1 93 ? 5.917 7.530 -13.195 1.00 87.94 93 LEU A CA 1
ATOM 761 C C . LEU A 1 93 ? 7.310 6.949 -12.931 1.00 87.94 93 LEU A C 1
ATOM 763 O O . LEU A 1 93 ? 7.436 6.000 -12.168 1.00 87.94 93 LEU A O 1
ATOM 767 N N . GLU A 1 94 ? 8.350 7.532 -13.526 1.00 87.31 94 GLU A N 1
ATOM 768 C CA . GLU A 1 94 ? 9.715 6.994 -13.454 1.00 87.31 94 GLU A CA 1
ATOM 769 C C . GLU A 1 94 ? 10.246 6.942 -12.014 1.00 87.31 94 GLU A C 1
ATOM 771 O O . GLU A 1 94 ? 10.753 5.912 -11.570 1.00 87.31 94 GLU A O 1
ATOM 776 N N . ALA A 1 95 ? 10.064 8.027 -11.256 1.00 87.50 95 ALA A N 1
ATOM 777 C CA . ALA A 1 95 ? 10.502 8.102 -9.865 1.00 87.50 95 ALA A CA 1
ATOM 778 C C . ALA A 1 95 ? 9.766 7.090 -8.973 1.00 87.50 95 ALA A C 1
ATOM 780 O O . ALA A 1 95 ? 10.386 6.448 -8.125 1.00 87.50 95 ALA A O 1
ATOM 781 N N . GLU A 1 96 ? 8.457 6.920 -9.174 1.00 87.38 96 GLU A N 1
ATOM 782 C CA . GLU A 1 96 ? 7.649 5.962 -8.415 1.00 87.38 96 GLU A CA 1
ATOM 783 C C . GLU A 1 96 ? 8.012 4.510 -8.767 1.00 87.38 96 GLU A C 1
ATOM 785 O O . GLU A 1 96 ? 8.160 3.689 -7.862 1.00 87.38 96 GLU A O 1
ATOM 790 N N . MET A 1 97 ? 8.230 4.208 -10.053 1.00 89.81 97 MET A N 1
ATOM 791 C CA . MET A 1 97 ? 8.659 2.886 -10.524 1.00 89.81 97 MET A CA 1
ATOM 792 C C . MET A 1 97 ? 10.026 2.507 -9.962 1.00 89.81 97 MET A C 1
ATOM 794 O O . MET A 1 97 ? 10.173 1.422 -9.403 1.00 89.81 97 MET A O 1
ATOM 798 N N . LYS A 1 98 ? 11.005 3.417 -10.019 1.00 88.56 98 LYS A N 1
ATOM 799 C CA . LYS A 1 98 ? 12.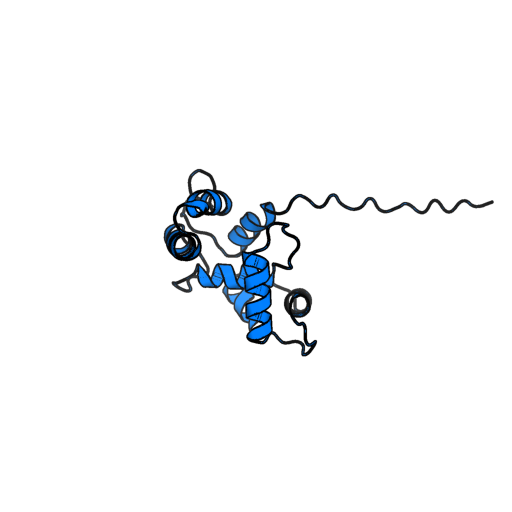333 3.204 -9.428 1.00 88.56 98 LYS A CA 1
ATOM 800 C C . LYS A 1 98 ? 12.264 3.010 -7.914 1.00 88.56 98 LYS A C 1
ATOM 802 O O . LYS A 1 98 ? 13.001 2.202 -7.359 1.00 88.56 98 LYS A O 1
ATOM 807 N N . ALA A 1 99 ? 11.374 3.727 -7.233 1.00 86.19 99 ALA A N 1
ATOM 808 C CA . ALA A 1 99 ? 11.188 3.567 -5.795 1.00 86.19 99 ALA A CA 1
ATOM 809 C C . ALA A 1 99 ? 10.545 2.220 -5.414 1.00 86.19 99 ALA A C 1
ATOM 811 O O . ALA A 1 99 ? 10.755 1.761 -4.297 1.00 86.19 99 ALA A O 1
ATOM 812 N N . LEU A 1 100 ? 9.758 1.605 -6.304 1.00 88.81 100 LEU A N 1
ATOM 813 C CA . LEU A 1 100 ? 9.114 0.309 -6.059 1.00 88.81 100 LEU A CA 1
ATOM 814 C C . LEU A 1 100 ? 9.968 -0.882 -6.516 1.00 88.81 100 LEU A C 1
ATOM 816 O O . LEU A 1 100 ? 10.071 -1.863 -5.789 1.00 88.81 100 LEU A O 1
ATOM 820 N N . PHE A 1 101 ? 10.596 -0.792 -7.689 1.00 89.00 101 PHE A N 1
ATOM 821 C CA . PHE A 1 101 ? 11.288 -1.910 -8.344 1.00 89.00 101 PHE A CA 1
ATOM 822 C C . PHE A 1 101 ? 12.810 -1.724 -8.467 1.00 89.00 101 PHE A C 1
ATOM 824 O O . PHE A 1 101 ? 13.490 -2.579 -9.036 1.00 89.00 101 PHE A O 1
ATOM 831 N N . GLY A 1 102 ? 13.360 -0.620 -7.954 1.00 86.50 102 GLY A N 1
ATOM 832 C CA . GLY A 1 102 ? 14.779 -0.285 -8.079 1.00 86.50 102 GLY A CA 1
ATOM 833 C C . GLY A 1 102 ? 15.168 0.251 -9.462 1.00 86.50 102 GLY A C 1
ATOM 834 O O . GLY A 1 102 ? 14.336 0.400 -10.355 1.00 86.50 102 GLY A O 1
ATOM 835 N N . ASP A 1 103 ? 16.460 0.549 -9.631 1.00 83.25 103 ASP A N 1
ATOM 836 C CA . ASP A 1 103 ? 17.025 1.125 -10.864 1.00 83.25 103 ASP A CA 1
ATOM 837 C C . ASP A 1 103 ? 16.849 0.230 -12.097 1.00 83.25 103 ASP A C 1
ATOM 839 O O . ASP A 1 103 ? 16.536 0.717 -13.181 1.00 83.25 103 ASP A O 1
ATOM 843 N N . ASP A 1 104 ? 16.995 -1.081 -11.919 1.00 78.38 104 ASP A N 1
ATOM 844 C CA . ASP A 1 104 ? 16.905 -2.053 -13.011 1.00 78.38 104 ASP A CA 1
ATOM 845 C C . ASP A 1 104 ? 15.470 -2.551 -13.261 1.00 78.38 104 ASP A C 1
ATOM 847 O O . ASP A 1 104 ? 15.268 -3.433 -14.097 1.00 78.38 104 ASP A O 1
ATOM 851 N N . LEU A 1 105 ? 14.481 -2.017 -12.527 1.00 75.75 105 LEU A N 1
ATOM 852 C CA . LEU A 1 105 ? 13.081 -2.464 -12.524 1.00 75.75 105 LEU A CA 1
ATOM 853 C C . LEU A 1 105 ? 12.933 -3.983 -12.312 1.00 75.75 105 LEU A C 1
ATOM 855 O O . LEU A 1 105 ? 12.101 -4.646 -12.931 1.00 75.75 105 LEU A O 1
ATOM 859 N N . LYS A 1 106 ? 13.766 -4.547 -11.437 1.00 67.88 106 LYS A N 1
ATOM 860 C CA . LYS A 1 106 ? 13.799 -5.974 -11.105 1.00 67.88 106 LYS A CA 1
ATOM 861 C C . LYS A 1 106 ? 13.824 -6.105 -9.593 1.00 67.88 106 LYS A C 1
ATOM 863 O O . LYS A 1 106 ? 14.886 -6.029 -8.985 1.00 67.88 106 LYS A O 1
ATOM 868 N N . ALA A 1 107 ? 12.651 -6.292 -8.999 1.00 59.69 107 ALA A N 1
ATOM 869 C CA . ALA A 1 107 ? 12.529 -6.438 -7.554 1.00 59.69 107 ALA A CA 1
ATOM 870 C C . ALA A 1 107 ? 13.225 -7.707 -7.021 1.00 59.69 107 ALA A C 1
ATOM 872 O O . ALA A 1 107 ? 13.871 -7.654 -5.978 1.00 59.69 107 ALA A O 1
ATOM 873 N N . ASP A 1 108 ? 13.148 -8.823 -7.753 1.00 61.62 108 ASP A N 1
ATOM 874 C CA . ASP A 1 108 ? 13.760 -10.116 -7.387 1.00 61.62 108 ASP A CA 1
ATOM 875 C C . ASP A 1 108 ? 14.211 -10.964 -8.600 1.00 61.62 108 ASP A C 1
ATOM 877 O O . ASP A 1 108 ? 14.553 -12.140 -8.472 1.00 61.62 108 ASP A O 1
ATOM 881 N N . GLY A 1 109 ? 14.268 -10.351 -9.784 1.00 64.94 109 GLY A N 1
ATOM 882 C CA . GLY A 1 109 ? 14.686 -10.998 -11.028 1.00 64.94 109 GLY A CA 1
ATOM 883 C C . GLY A 1 109 ? 13.543 -11.511 -11.905 1.00 64.94 109 GLY A C 1
ATOM 884 O O . GLY A 1 109 ? 13.795 -11.700 -13.097 1.00 64.94 109 GLY A O 1
ATOM 885 N N . ASP A 1 110 ? 12.315 -11.652 -11.385 1.00 73.44 110 ASP A N 1
ATOM 886 C CA . ASP A 1 110 ? 11.134 -12.000 -12.197 1.00 73.44 110 ASP A CA 1
ATOM 887 C C . ASP A 1 110 ? 10.312 -10.775 -12.654 1.00 73.44 110 ASP A C 1
ATOM 889 O O . ASP A 1 110 ? 9.505 -10.872 -13.579 1.00 73.44 110 ASP A O 1
ATOM 893 N N . GLY A 1 111 ? 10.583 -9.600 -12.073 1.00 82.94 111 GLY A N 1
ATOM 894 C CA . GLY A 1 111 ? 9.914 -8.345 -12.430 1.00 82.94 111 GLY A CA 1
ATOM 895 C C . GLY A 1 111 ? 8.543 -8.165 -11.772 1.00 82.94 111 GLY A C 1
ATOM 896 O O . GLY A 1 111 ? 7.755 -7.335 -12.233 1.00 82.94 111 GLY A O 1
ATOM 897 N N . CYS A 1 112 ? 8.262 -8.914 -10.709 1.00 90.25 112 CYS A N 1
ATOM 898 C CA . CYS A 1 112 ? 7.048 -8.830 -9.916 1.00 90.25 112 CYS A CA 1
ATOM 899 C C . CYS A 1 112 ? 7.361 -8.508 -8.447 1.00 90.25 112 CYS A C 1
ATOM 901 O O . CYS A 1 112 ? 8.476 -8.662 -7.959 1.00 90.25 112 CYS A O 1
ATOM 903 N N . LEU A 1 113 ? 6.356 -8.007 -7.737 1.00 92.25 113 LEU A N 1
ATOM 904 C CA . LEU A 1 113 ? 6.394 -7.748 -6.304 1.00 92.25 113 LEU A CA 1
ATOM 905 C C . LEU A 1 113 ? 5.250 -8.501 -5.636 1.00 92.25 113 LEU A C 1
ATOM 907 O O . LEU A 1 113 ? 4.079 -8.236 -5.901 1.00 92.25 113 LEU A O 1
ATOM 911 N N . THR A 1 114 ? 5.571 -9.392 -4.707 1.00 93.75 114 THR A N 1
ATOM 912 C CA . THR A 1 114 ? 4.591 -9.869 -3.724 1.00 93.75 114 THR A CA 1
ATOM 913 C C . THR A 1 114 ? 4.174 -8.726 -2.799 1.00 93.75 114 THR A C 1
ATOM 915 O O . THR A 1 114 ? 4.893 -7.733 -2.642 1.00 93.75 114 THR A O 1
ATOM 918 N N . PHE A 1 115 ? 3.044 -8.879 -2.105 1.00 94.12 115 PHE A N 1
ATOM 919 C CA . PHE A 1 115 ? 2.583 -7.850 -1.170 1.00 94.12 115 PHE A CA 1
ATOM 920 C C . PHE A 1 115 ? 3.617 -7.521 -0.078 1.00 94.12 115 PHE A C 1
ATOM 922 O O . PHE A 1 115 ? 3.78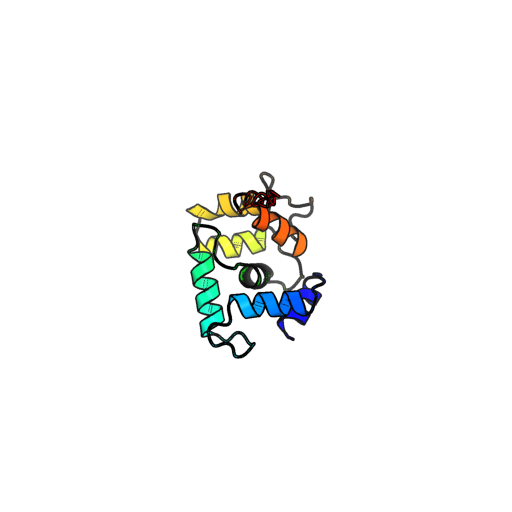2 -6.363 0.299 1.00 94.12 115 PHE A O 1
ATOM 929 N N . THR A 1 116 ? 4.375 -8.515 0.392 1.00 91.56 116 THR A N 1
ATOM 930 C CA . THR A 1 116 ? 5.434 -8.298 1.391 1.00 91.56 116 THR A CA 1
ATOM 931 C C . THR A 1 116 ? 6.591 -7.467 0.832 1.00 91.56 116 THR A C 1
ATOM 933 O O . THR A 1 116 ? 6.992 -6.499 1.474 1.00 91.56 116 THR A O 1
ATOM 936 N N . GLN A 1 117 ? 7.084 -7.781 -0.372 1.00 91.56 117 GLN A N 1
ATOM 937 C CA . GLN A 1 117 ? 8.152 -7.002 -1.018 1.00 91.56 117 GLN A CA 1
ATOM 938 C C . GLN A 1 117 ? 7.689 -5.573 -1.333 1.00 91.56 117 GLN A C 1
ATOM 940 O O . GLN A 1 117 ? 8.434 -4.614 -1.137 1.00 91.56 117 GLN A O 1
ATOM 945 N N . TYR A 1 118 ? 6.430 -5.410 -1.754 1.00 92.62 118 TYR A N 1
ATOM 946 C CA . TYR A 1 118 ? 5.825 -4.093 -1.935 1.00 92.62 118 TYR A CA 1
ATOM 947 C C . TYR A 1 118 ? 5.842 -3.277 -0.634 1.00 92.62 118 TYR A C 1
ATOM 949 O O . TYR A 1 118 ? 6.276 -2.124 -0.647 1.00 92.62 118 TYR A O 1
ATOM 957 N N . LEU A 1 119 ? 5.420 -3.869 0.493 1.00 91.50 119 LEU A N 1
ATOM 958 C CA . LEU A 1 119 ? 5.438 -3.202 1.799 1.00 91.50 119 LEU A CA 1
ATOM 959 C C . LEU A 1 119 ? 6.851 -2.768 2.208 1.00 91.50 119 LEU A C 1
ATOM 961 O O . LEU A 1 119 ? 7.026 -1.673 2.740 1.00 91.50 119 LEU A O 1
ATOM 965 N N . GLU A 1 120 ? 7.863 -3.595 1.953 1.00 89.25 120 GLU A N 1
ATOM 966 C CA . GLU A 1 120 ? 9.261 -3.237 2.205 1.00 89.25 120 GLU A CA 1
ATOM 967 C C . GLU A 1 120 ? 9.690 -2.022 1.372 1.00 89.25 120 GLU A C 1
ATOM 969 O O . GLU A 1 120 ? 10.245 -1.072 1.929 1.00 89.25 120 GLU A O 1
ATOM 974 N N . ALA A 1 121 ? 9.358 -1.997 0.079 1.00 88.06 121 ALA A N 1
ATOM 975 C CA . ALA A 1 121 ? 9.692 -0.890 -0.815 1.00 88.06 121 ALA A CA 1
ATOM 976 C C . ALA A 1 121 ? 9.022 0.435 -0.401 1.00 88.06 121 ALA A C 1
ATOM 978 O O . ALA A 1 121 ? 9.671 1.484 -0.367 1.00 88.06 121 ALA A O 1
ATOM 979 N N . VAL A 1 122 ? 7.735 0.414 -0.035 1.00 86.25 122 VAL A N 1
ATOM 980 C CA . VAL A 1 122 ? 7.022 1.640 0.370 1.00 86.25 122 VAL A CA 1
ATOM 981 C C . VAL A 1 122 ? 7.392 2.115 1.775 1.00 86.25 122 VAL A C 1
ATOM 983 O O . VAL A 1 122 ? 7.417 3.321 2.006 1.00 86.25 122 VAL A O 1
ATOM 986 N N . ASN A 1 123 ? 7.762 1.219 2.697 1.00 78.12 123 ASN A N 1
ATOM 987 C CA . ASN A 1 123 ? 8.185 1.601 4.051 1.00 78.12 123 ASN A CA 1
ATOM 988 C C . ASN A 1 123 ? 9.534 2.339 4.074 1.00 78.12 123 ASN A C 1
ATOM 990 O O . ASN A 1 123 ? 9.775 3.150 4.969 1.00 78.12 123 ASN A O 1
ATOM 994 N N . VAL A 1 124 ? 10.406 2.117 3.082 1.00 64.88 124 VAL A N 1
ATOM 995 C CA . VAL A 1 124 ? 11.672 2.865 2.930 1.00 64.88 124 VAL A CA 1
ATOM 996 C C . VAL A 1 124 ? 11.431 4.355 2.642 1.00 64.88 124 VAL A C 1
ATOM 998 O O . VAL A 1 124 ? 12.310 5.180 2.890 1.00 64.88 124 VAL A O 1
ATOM 1001 N N . ARG A 1 125 ? 10.230 4.732 2.180 1.00 56.28 125 ARG A N 1
ATOM 1002 C CA . ARG A 1 125 ? 9.854 6.125 1.890 1.00 56.28 125 ARG A CA 1
ATOM 1003 C C . ARG A 1 125 ? 9.647 6.982 3.143 1.00 56.28 125 ARG A C 1
ATOM 1005 O O . ARG A 1 125 ? 9.559 8.202 3.019 1.00 56.28 125 ARG A O 1
ATOM 1012 N N . LEU A 1 126 ? 9.603 6.388 4.338 1.00 48.69 126 LEU A N 1
ATOM 1013 C CA . LEU A 1 126 ? 9.565 7.155 5.578 1.00 48.69 126 LEU A CA 1
ATOM 1014 C C . LEU A 1 126 ? 10.958 7.722 5.899 1.00 48.69 126 LEU A C 1
ATOM 1016 O O . LEU A 1 126 ? 11.927 6.956 5.967 1.00 48.69 126 LEU A O 1
ATOM 1020 N N . PRO A 1 127 ? 11.103 9.027 6.204 1.00 43.41 127 PRO A N 1
ATOM 1021 C CA . PRO A 1 127 ? 12.259 9.465 6.970 1.00 43.41 127 PRO A CA 1
ATOM 1022 C C . PRO A 1 127 ? 12.281 8.646 8.263 1.00 43.41 127 PRO A C 1
ATOM 1024 O O . PRO A 1 127 ? 11.279 8.579 8.975 1.00 43.41 127 PRO A O 1
ATOM 1027 N N . LYS A 1 128 ? 13.409 7.981 8.552 1.00 40.59 128 LYS A N 1
ATOM 1028 C CA . LYS A 1 128 ? 13.586 7.213 9.790 1.00 40.59 128 LYS A CA 1
ATOM 1029 C C . LYS A 1 128 ? 13.187 8.107 10.963 1.00 40.59 128 LYS A C 1
ATOM 1031 O O . LYS A 1 128 ? 13.911 9.047 11.285 1.00 40.59 128 LYS A O 1
ATOM 1036 N N . VAL A 1 129 ? 12.053 7.819 11.601 1.00 45.69 129 VAL A N 1
ATOM 1037 C CA . VAL A 1 129 ? 11.713 8.435 12.881 1.00 45.69 129 VAL A CA 1
ATOM 1038 C C . VAL A 1 129 ? 12.808 7.991 13.839 1.00 45.69 129 VAL A C 1
ATOM 1040 O O . VAL A 1 129 ? 12.882 6.815 14.201 1.00 45.69 129 VAL A O 1
ATOM 1043 N N . GLU A 1 130 ? 13.716 8.903 14.190 1.00 37.56 130 GLU A N 1
ATOM 1044 C CA . GLU A 1 130 ? 14.735 8.605 15.186 1.00 37.56 130 GLU A CA 1
ATOM 1045 C C . GLU A 1 130 ? 14.026 8.124 16.458 1.00 37.56 130 GLU A C 1
ATOM 1047 O O . GLU A 1 130 ? 13.100 8.791 16.941 1.00 37.56 130 GLU A O 1
ATOM 1052 N N . PRO A 1 131 ? 14.411 6.963 17.016 1.00 41.84 131 PRO A N 1
ATOM 1053 C CA . PRO A 1 131 ? 13.758 6.451 18.203 1.00 41.84 131 PRO A CA 1
ATOM 1054 C C . PRO A 1 131 ? 13.919 7.484 19.317 1.00 41.84 131 PRO A C 1
ATOM 1056 O O . PRO A 1 131 ? 15.039 7.827 19.707 1.00 41.84 131 PRO A O 1
ATOM 1059 N N . LYS A 1 132 ? 12.790 7.986 19.841 1.00 44.47 132 LYS A N 1
ATOM 1060 C CA . LYS A 1 132 ? 12.776 8.888 20.996 1.00 44.47 132 LYS A CA 1
ATOM 1061 C C . LYS A 1 132 ? 13.589 8.232 22.111 1.00 44.47 132 LYS A C 1
ATOM 1063 O O . LYS A 1 132 ? 13.176 7.215 22.673 1.00 44.47 132 LYS A O 1
ATOM 1068 N N . LYS A 1 133 ? 14.761 8.801 22.418 1.00 43.03 133 LYS A N 1
ATOM 1069 C CA . LYS A 1 133 ? 15.603 8.352 23.531 1.00 43.03 133 LYS A CA 1
ATOM 1070 C C . LYS A 1 133 ? 14.728 8.340 24.781 1.00 43.03 133 LYS A C 1
ATOM 1072 O O . LYS A 1 133 ? 14.223 9.385 25.188 1.00 43.03 133 LYS A O 1
ATOM 1077 N N . LYS A 1 134 ? 14.521 7.156 25.369 1.00 43.19 134 LYS A N 1
ATOM 1078 C CA . LYS A 1 134 ? 13.817 7.017 26.647 1.00 43.19 134 LYS A CA 1
ATOM 1079 C C . LYS A 1 134 ? 14.498 7.953 27.641 1.00 43.19 134 LYS A C 1
ATOM 1081 O O . LYS A 1 134 ? 15.674 7.768 27.948 1.00 43.19 134 LYS A O 1
ATOM 1086 N N . ALA A 1 135 ? 13.772 8.962 28.118 1.00 51.19 135 ALA A N 1
ATOM 1087 C CA . ALA A 1 135 ? 14.235 9.810 29.199 1.00 51.19 135 ALA A CA 1
ATOM 1088 C C . ALA A 1 135 ? 14.438 8.914 30.425 1.00 51.19 135 ALA A C 1
ATOM 1090 O O . ALA A 1 135 ? 13.484 8.496 31.081 1.00 51.19 135 ALA A O 1
ATOM 1091 N N . THR A 1 136 ? 15.689 8.560 30.714 1.00 50.00 136 THR A N 1
ATOM 1092 C CA . THR A 1 136 ? 16.045 7.925 31.977 1.00 50.00 136 THR A CA 1
ATOM 1093 C C . THR A 1 136 ? 15.752 8.931 33.078 1.00 50.00 136 THR A C 1
ATOM 1095 O O . THR A 1 136 ? 16.528 9.859 33.308 1.00 50.00 136 THR A O 1
ATOM 1098 N N . SER A 1 137 ? 14.612 8.752 33.741 1.00 51.28 137 SER A N 1
ATOM 1099 C CA . SER A 1 137 ? 14.291 9.396 35.007 1.00 51.28 137 SER A CA 1
ATOM 1100 C C . SER A 1 137 ? 15.363 9.008 36.027 1.00 51.28 137 SER A C 1
ATOM 1102 O O . SER A 1 137 ? 15.305 7.965 36.680 1.00 51.28 137 SER A O 1
ATOM 1104 N N . ARG A 1 138 ? 16.404 9.839 36.141 1.00 51.19 138 ARG A N 1
ATOM 1105 C CA . ARG A 1 138 ? 17.311 9.816 37.286 1.00 51.19 138 ARG A CA 1
ATOM 1106 C C . ARG A 1 138 ? 16.546 10.410 38.460 1.00 51.19 138 ARG A C 1
ATOM 1108 O O . ARG A 1 138 ? 16.562 11.612 38.703 1.00 51.19 138 ARG A O 1
ATOM 1115 N N . ARG A 1 139 ? 15.868 9.527 39.189 1.00 52.59 139 ARG A N 1
ATOM 1116 C CA . ARG A 1 139 ? 15.295 9.786 40.508 1.00 52.59 139 ARG A CA 1
ATOM 1117 C C . ARG A 1 139 ? 16.438 10.216 41.441 1.00 52.59 139 ARG A C 1
ATOM 1119 O O . ARG A 1 139 ? 17.167 9.373 41.961 1.00 52.59 139 ARG A O 1
ATOM 1126 N N . ARG A 1 140 ? 16.648 11.526 41.612 1.00 53.19 140 ARG A N 1
ATOM 1127 C CA . ARG A 1 140 ? 17.548 12.055 42.645 1.00 53.19 140 ARG A CA 1
ATOM 1128 C C . ARG A 1 140 ? 16.897 11.799 44.004 1.00 53.19 140 ARG A C 1
ATOM 1130 O O . ARG A 1 140 ? 15.907 12.424 44.358 1.00 53.19 140 ARG A O 1
ATOM 1137 N N . ARG A 1 141 ? 17.444 10.823 44.730 1.00 54.03 141 ARG A N 1
ATOM 1138 C CA . ARG A 1 141 ? 17.292 10.690 46.179 1.00 54.03 141 ARG A CA 1
ATOM 1139 C C . ARG A 1 141 ? 18.286 11.639 46.845 1.00 54.03 141 ARG A C 1
ATOM 1141 O O . ARG A 1 141 ? 19.486 11.405 46.704 1.00 54.03 141 ARG A O 1
ATOM 1148 N N . ARG A 1 142 ? 17.763 12.627 47.565 1.00 44.81 142 ARG A N 1
ATOM 1149 C CA . ARG A 1 142 ? 18.165 13.151 48.885 1.00 44.81 142 ARG A CA 1
ATOM 1150 C C . ARG A 1 142 ? 17.751 14.607 48.991 1.00 44.81 142 ARG A C 1
ATOM 1152 O O . ARG A 1 142 ? 18.107 15.369 48.070 1.00 44.81 142 ARG A O 1
#